Protein AF-A0A6N8EEF4-F1 (afdb_monomer)

Organism: NCBI:txid231048

Foldseek 3Di:
DPPVVVVVVVVVVVVVVVVVVVVVVVVVVVVVVVVVVVVVVVVVVVVVCVVVVPDPVNVVVVVVVVVVVVVVPPVPDPPPPQPDDADPPQKWFADPVVRDTHRSDDDDDPCLVPPPCNVVRIDGD

Secondary structure (DSSP, 8-state):
--HHHHHHHHHHHHHHHHHHHHHHHHHHHHHHHHHHHHHHHHHHHHHHHHHTT--HHHHHHHHHHHHHHHHHHTTS------SSPPPPTTEEEE-TTT--EE-SSSPPPHHHHT-SSGGGGEEE-

Solvent-accessible surface area (backbone atoms only — not comparable to full-atom values): 7535 Å² total; per-residue (Å²): 146,57,72,70,62,50,54,55,52,55,51,52,49,52,53,53,52,52,52,51,51,52,50,52,52,52,53,50,51,50,53,52,52,50,51,52,53,50,50,53,52,50,50,55,49,51,53,51,26,62,75,68,71,52,50,79,67,54,54,60,51,50,56,58,53,52,57,62,50,54,72,67,60,75,80,76,77,76,86,67,71,68,96,55,87,61,49,58,90,69,34,22,37,45,35,84,89,79,72,44,72,43,70,63,67,80,88,76,56,66,73,56,72,69,37,95,59,52,74,79,28,56,39,79,112

Sequence (125 aa):
MTDIEQKSTEDLLKEKQELEQRQKEIAEQLKKAKKNSQQEALNKILDLMNTYEIEISDIAIAEKSSKKSRIKSQSAQDTKKPKFPQPPEGKKYFNPETKKSWSGRGPIDDSIRNHPDPDSLLIDK

pLDDT: mean 81.25, std 14.85, range [43.75, 96.69]

Radius of gyration: 34.49 Å; Cα contacts (8 Å, |Δi|>4): 60; chains: 1; bounding box: 61×59×84 Å

Structure (mmCIF, N/CA/C/O backbone):
data_AF-A0A6N8EEF4-F1
#
_entry.id   AF-A0A6N8EEF4-F1
#
loop_
_atom_site.group_PDB
_atom_site.id
_atom_site.type_symbol
_atom_site.label_atom_id
_atom_site.label_alt_id
_atom_site.label_comp_id
_atom_site.label_asym_id
_atom_site.label_entity_id
_atom_site.label_seq_id
_atom_site.pdbx_PDB_ins_code
_atom_site.Cartn_x
_atom_site.Cartn_y
_atom_site.Cartn_z
_atom_site.occupancy
_atom_site.B_iso_or_equiv
_atom_site.auth_seq_id
_atom_site.auth_comp_id
_atom_site.auth_asym_id
_atom_site.auth_atom_id
_atom_site.pdbx_PDB_model_num
ATOM 1 N N . MET A 1 1 ? 44.173 -7.946 -43.972 1.00 52.47 1 MET A N 1
ATOM 2 C CA . MET A 1 1 ? 43.188 -8.863 -43.350 1.00 52.47 1 MET A CA 1
ATOM 3 C C . MET A 1 1 ? 42.556 -8.163 -42.140 1.00 52.47 1 MET A C 1
ATOM 5 O O . MET A 1 1 ? 42.494 -8.739 -41.071 1.00 52.47 1 MET A O 1
ATOM 9 N N . THR A 1 2 ? 42.157 -6.891 -42.296 1.00 57.38 2 THR A N 1
ATOM 10 C CA . THR A 1 2 ? 41.885 -5.955 -41.179 1.00 57.38 2 THR A CA 1
ATOM 11 C C . THR A 1 2 ? 40.670 -5.051 -41.428 1.00 57.38 2 THR A C 1
ATOM 13 O O . THR A 1 2 ? 39.995 -4.667 -40.482 1.00 57.38 2 THR A O 1
ATOM 16 N N . ASP A 1 3 ? 40.320 -4.767 -42.687 1.00 58.06 3 ASP A N 1
ATOM 17 C CA . ASP A 1 3 ? 39.270 -3.781 -43.005 1.00 58.06 3 ASP A CA 1
ATOM 18 C C . ASP A 1 3 ? 37.832 -4.310 -42.835 1.00 58.06 3 ASP A C 1
ATOM 20 O O . ASP A 1 3 ? 36.894 -3.537 -42.644 1.00 58.06 3 ASP A O 1
ATOM 24 N N . ILE A 1 4 ? 37.643 -5.634 -42.888 1.00 57.62 4 ILE A N 1
ATOM 25 C CA . ILE A 1 4 ? 36.328 -6.276 -42.707 1.00 57.62 4 ILE A CA 1
ATOM 26 C C . ILE A 1 4 ? 35.957 -6.344 -41.218 1.00 57.62 4 ILE A C 1
ATOM 28 O O . ILE A 1 4 ? 34.806 -6.105 -40.857 1.00 57.62 4 ILE A O 1
ATOM 32 N N . GLU A 1 5 ? 36.932 -6.601 -40.343 1.00 60.56 5 GLU A N 1
ATOM 33 C CA . GLU A 1 5 ? 36.713 -6.642 -38.892 1.00 60.56 5 GLU A CA 1
ATOM 34 C C . GLU A 1 5 ? 36.449 -5.241 -38.323 1.00 60.56 5 GLU A C 1
ATOM 36 O O . GLU A 1 5 ? 35.562 -5.075 -37.488 1.00 60.56 5 GLU A O 1
ATOM 41 N N . GLN A 1 6 ? 37.131 -4.206 -38.832 1.00 60.62 6 GLN A N 1
ATOM 42 C CA . GLN A 1 6 ? 36.925 -2.827 -38.374 1.00 60.62 6 GLN A CA 1
ATOM 43 C C . GLN A 1 6 ? 35.530 -2.280 -38.710 1.00 60.62 6 GLN A C 1
ATOM 45 O O . GLN A 1 6 ? 34.878 -1.719 -37.826 1.00 60.62 6 GLN A O 1
ATOM 50 N N . LYS A 1 7 ? 35.009 -2.530 -39.923 1.00 60.66 7 LYS A N 1
ATOM 51 C CA . LYS A 1 7 ? 33.625 -2.159 -40.286 1.00 60.66 7 LYS A CA 1
ATOM 52 C C . LYS A 1 7 ? 32.588 -2.785 -39.353 1.00 60.66 7 LYS A C 1
ATOM 54 O O . LYS A 1 7 ? 31.683 -2.094 -38.899 1.00 60.66 7 LYS A O 1
ATOM 59 N N . SER A 1 8 ? 32.775 -4.053 -38.979 1.00 75.62 8 SER A N 1
ATOM 60 C CA . SER A 1 8 ? 31.881 -4.726 -38.031 1.00 75.62 8 SER A CA 1
ATOM 61 C C . SER A 1 8 ? 31.896 -4.074 -36.64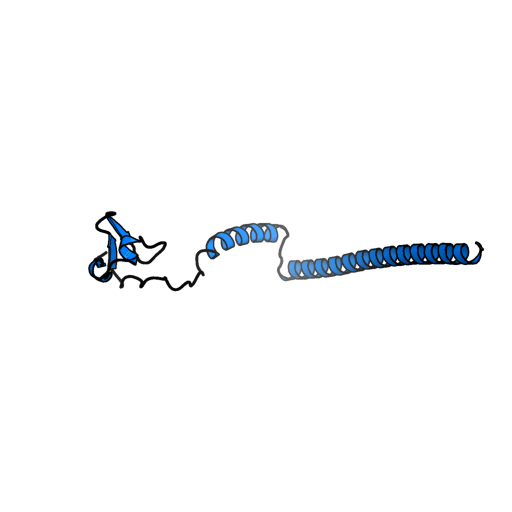6 1.00 75.62 8 SER A C 1
ATOM 63 O O . SER A 1 8 ? 30.857 -4.014 -35.993 1.00 75.62 8 SER A O 1
ATOM 65 N N . THR A 1 9 ? 33.047 -3.582 -36.179 1.00 77.31 9 THR A N 1
ATOM 66 C CA . THR A 1 9 ? 33.141 -2.926 -34.863 1.00 77.31 9 THR A CA 1
ATOM 67 C C . THR A 1 9 ? 32.538 -1.522 -34.840 1.00 77.31 9 THR A C 1
ATOM 69 O O . THR A 1 9 ? 31.921 -1.141 -33.845 1.00 77.31 9 THR A O 1
ATOM 72 N N . GLU A 1 10 ? 32.670 -0.762 -35.928 1.00 84.56 10 GLU A N 1
ATOM 73 C CA . GLU A 1 10 ? 32.067 0.569 -36.049 1.00 84.56 10 GLU A CA 1
ATOM 74 C C . GLU A 1 10 ? 30.541 0.496 -36.139 1.00 84.56 10 GLU A C 1
ATOM 76 O O . GLU A 1 10 ? 29.846 1.316 -35.536 1.00 84.56 10 GLU A O 1
ATOM 81 N N . ASP A 1 11 ? 30.015 -0.504 -36.845 1.00 84.88 11 ASP A N 1
ATOM 82 C CA . ASP A 1 11 ? 28.575 -0.724 -36.957 1.00 84.88 11 ASP A CA 1
ATOM 83 C C . ASP A 1 11 ? 27.968 -1.154 -35.611 1.00 84.88 11 ASP A C 1
ATOM 85 O O . ASP A 1 11 ? 26.948 -0.601 -35.196 1.00 84.88 11 ASP A O 1
ATOM 89 N N . LEU A 1 12 ? 28.656 -2.016 -34.850 1.00 83.88 12 LEU A N 1
ATOM 90 C CA . LEU A 1 12 ? 28.266 -2.366 -33.476 1.00 83.88 12 LEU A CA 1
ATOM 91 C C . LEU A 1 12 ? 28.305 -1.160 -32.522 1.00 83.88 12 LEU A C 1
ATOM 93 O O . LEU A 1 12 ? 27.473 -1.046 -31.618 1.00 83.88 12 LEU A O 1
ATOM 97 N N . LEU A 1 13 ? 29.263 -0.243 -32.700 1.00 88.69 13 LEU A N 1
ATOM 98 C CA . LEU A 1 13 ? 29.347 0.978 -31.897 1.00 88.69 13 LEU A CA 1
ATOM 99 C C . LEU A 1 13 ? 28.164 1.913 -32.179 1.00 88.69 13 LEU A C 1
ATOM 101 O O . LEU A 1 13 ? 27.578 2.454 -31.238 1.00 88.69 13 LEU A O 1
ATOM 105 N N . LYS A 1 14 ? 27.795 2.075 -33.455 1.00 90.00 14 LYS A N 1
ATOM 106 C CA . LYS A 1 14 ? 26.624 2.863 -33.867 1.00 90.00 14 LYS A CA 1
ATOM 107 C C . LYS A 1 14 ? 25.332 2.252 -33.336 1.00 90.00 14 LYS A C 1
ATOM 109 O O . LYS A 1 14 ? 24.526 2.972 -32.753 1.00 90.00 14 LYS A O 1
ATOM 114 N N . GLU A 1 15 ? 25.173 0.934 -33.446 1.00 89.44 15 GLU A N 1
ATOM 115 C CA . GLU A 1 15 ? 24.010 0.219 -32.911 1.00 89.44 15 GLU A CA 1
ATOM 116 C C . GLU A 1 15 ? 23.892 0.402 -31.391 1.00 89.44 15 GLU A C 1
ATOM 118 O O . GLU A 1 15 ? 22.823 0.725 -30.872 1.00 89.44 15 GLU A O 1
ATOM 123 N N . LYS A 1 16 ? 25.007 0.296 -30.657 1.00 91.44 16 LYS A N 1
ATOM 124 C CA . LYS A 1 16 ? 25.029 0.539 -29.209 1.00 91.44 16 LYS A CA 1
ATOM 125 C C . LYS A 1 16 ? 24.616 1.972 -28.852 1.00 91.44 16 LYS A C 1
ATOM 127 O O . LYS A 1 16 ? 23.871 2.164 -27.890 1.00 91.44 16 LYS A O 1
ATOM 132 N N . GLN A 1 17 ? 25.090 2.968 -29.599 1.00 91.62 17 GLN A N 1
ATOM 133 C CA . GLN A 1 17 ? 24.720 4.371 -29.386 1.00 91.62 17 GLN A CA 1
ATOM 134 C C . GLN A 1 17 ? 23.234 4.618 -29.671 1.00 91.62 17 GLN A C 1
ATOM 136 O O . GLN A 1 17 ? 22.571 5.312 -28.900 1.00 91.62 17 GLN A O 1
ATOM 141 N N . GLU A 1 18 ? 22.694 4.016 -30.730 1.00 94.06 18 GLU A N 1
ATOM 142 C CA . GLU A 1 18 ? 21.272 4.105 -31.059 1.00 94.06 18 GLU A CA 1
ATOM 143 C C . GLU A 1 18 ? 20.403 3.445 -29.978 1.00 94.06 18 GLU A C 1
ATOM 145 O O . GLU A 1 18 ? 19.406 4.022 -29.538 1.00 94.06 18 GLU A O 1
ATOM 150 N N . LEU A 1 19 ? 20.806 2.274 -29.475 1.00 91.81 19 LEU A N 1
ATOM 151 C CA . LEU A 1 19 ? 20.125 1.612 -28.361 1.00 91.81 19 LEU A CA 1
ATOM 152 C C . LEU A 1 19 ? 20.124 2.476 -27.095 1.00 91.81 19 LEU A C 1
ATOM 154 O O . LEU A 1 19 ? 19.099 2.564 -26.418 1.00 91.81 19 LEU A O 1
ATOM 158 N N . GLU A 1 20 ? 21.229 3.154 -26.784 1.00 93.25 20 GLU A N 1
ATOM 159 C CA . GLU A 1 20 ? 21.297 4.061 -25.636 1.00 93.25 20 GLU A CA 1
ATOM 160 C C . GLU A 1 20 ? 20.375 5.281 -25.813 1.00 93.25 20 GLU A C 1
ATOM 162 O O . GLU A 1 20 ? 19.695 5.693 -24.869 1.00 93.25 20 GLU A O 1
ATOM 167 N N . GLN A 1 21 ? 20.303 5.842 -27.024 1.00 95.00 21 GLN A N 1
ATOM 168 C CA . GLN A 1 21 ? 19.380 6.935 -2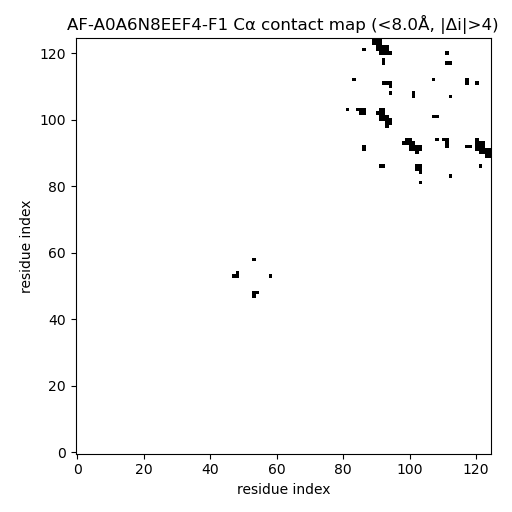7.341 1.00 95.00 21 GLN A CA 1
ATOM 169 C C . GLN A 1 21 ? 17.919 6.494 -27.195 1.00 95.00 21 GLN A C 1
ATOM 171 O O . GLN A 1 21 ? 17.150 7.166 -26.504 1.00 95.00 21 GLN A O 1
ATOM 176 N N . ARG A 1 22 ? 17.559 5.322 -27.735 1.00 93.94 22 ARG A N 1
ATOM 177 C CA . ARG A 1 22 ? 16.219 4.738 -27.575 1.00 93.94 22 ARG A CA 1
ATOM 178 C C . ARG A 1 22 ? 15.876 4.502 -26.103 1.00 93.94 22 ARG A C 1
ATOM 180 O O . ARG A 1 22 ? 14.770 4.818 -25.674 1.00 93.94 22 ARG A O 1
ATOM 187 N N . GLN A 1 23 ? 16.818 4.008 -25.296 1.00 94.62 23 GLN A N 1
ATOM 188 C CA . GLN A 1 23 ? 16.606 3.840 -23.853 1.00 94.62 23 GLN A CA 1
ATOM 189 C C . GLN A 1 23 ? 16.342 5.172 -23.138 1.00 94.62 23 GLN A C 1
ATOM 191 O O . GLN A 1 23 ? 15.450 5.243 -22.288 1.00 94.62 23 GLN A O 1
ATOM 196 N N . LYS A 1 24 ? 17.085 6.234 -23.480 1.00 96.25 24 LYS A N 1
ATOM 197 C CA . LYS A 1 24 ? 16.872 7.578 -22.915 1.00 96.25 24 LYS A CA 1
ATOM 198 C C . LYS A 1 24 ? 15.497 8.126 -23.278 1.00 96.25 24 LYS A C 1
ATOM 200 O O . LYS A 1 24 ? 14.800 8.626 -22.395 1.00 96.25 24 LYS A O 1
ATOM 205 N N . GLU A 1 25 ? 15.090 7.977 -24.534 1.00 95.62 25 GLU A N 1
ATOM 206 C CA . GLU A 1 25 ? 13.780 8.419 -25.005 1.00 95.62 25 GLU A CA 1
ATOM 207 C C . GLU A 1 25 ? 12.642 7.674 -24.290 1.00 95.62 25 GLU A C 1
ATOM 209 O O . GLU A 1 25 ? 11.741 8.307 -23.737 1.00 95.62 25 GLU A O 1
ATOM 214 N N . ILE A 1 26 ? 12.729 6.342 -24.188 1.00 95.06 26 ILE A N 1
ATOM 215 C CA . ILE A 1 26 ? 11.763 5.520 -23.442 1.00 95.06 26 ILE A CA 1
ATOM 216 C C . ILE A 1 26 ? 11.689 5.971 -21.978 1.00 95.06 26 ILE A C 1
ATOM 218 O O . ILE A 1 26 ? 10.600 6.135 -21.424 1.00 95.06 26 ILE A O 1
ATOM 222 N N . ALA A 1 27 ? 12.833 6.207 -21.332 1.00 93.88 27 ALA A N 1
ATOM 223 C CA . ALA A 1 27 ? 12.866 6.660 -19.946 1.00 93.88 27 ALA A CA 1
ATOM 224 C C . ALA A 1 27 ? 12.205 8.038 -19.770 1.00 93.88 27 ALA A C 1
ATOM 226 O O . ALA A 1 27 ? 11.513 8.274 -18.775 1.00 93.88 27 ALA A O 1
ATOM 227 N N . GLU A 1 28 ? 12.392 8.951 -20.722 1.00 95.00 28 GLU A N 1
ATOM 228 C CA . GLU A 1 28 ? 11.750 10.262 -20.704 1.00 95.00 28 GLU A CA 1
ATOM 229 C C . GLU A 1 28 ? 10.234 10.157 -20.916 1.00 95.00 28 GLU A C 1
ATOM 231 O O . GLU A 1 28 ? 9.465 10.770 -20.170 1.00 95.00 28 GLU A O 1
ATOM 236 N N . GLN A 1 29 ? 9.795 9.326 -21.863 1.00 91.56 29 GLN A N 1
ATOM 237 C CA . GLN A 1 29 ? 8.379 9.043 -22.094 1.00 91.56 29 GLN A CA 1
ATOM 238 C C . GLN A 1 29 ? 7.723 8.423 -20.851 1.00 91.56 29 GLN A C 1
ATOM 240 O O . GLN A 1 29 ? 6.660 8.878 -20.432 1.00 91.56 29 GLN A O 1
ATOM 245 N N . LEU A 1 30 ? 8.385 7.475 -20.178 1.00 92.62 30 LEU A N 1
ATOM 246 C CA . LEU A 1 30 ? 7.905 6.905 -18.914 1.00 92.62 30 LEU A CA 1
ATOM 247 C C . LEU A 1 30 ? 7.807 7.955 -17.804 1.00 92.62 30 LEU A C 1
ATOM 249 O O . LEU A 1 30 ? 6.843 7.949 -17.039 1.00 92.62 30 LEU A O 1
ATOM 253 N N . LYS A 1 31 ? 8.774 8.876 -17.701 1.00 91.50 31 LYS A N 1
ATOM 254 C CA . LYS A 1 31 ? 8.701 9.987 -16.738 1.00 91.50 31 LYS A CA 1
ATOM 255 C C . LYS A 1 31 ? 7.507 10.897 -17.030 1.00 91.50 31 LYS A C 1
ATOM 257 O O . LYS A 1 31 ? 6.812 11.278 -16.092 1.00 91.50 31 LYS A O 1
ATOM 262 N N . LYS A 1 32 ? 7.250 11.226 -18.301 1.00 90.75 32 LYS A N 1
ATOM 263 C CA . LYS A 1 32 ? 6.089 12.031 -18.721 1.00 90.75 32 LYS A CA 1
ATOM 264 C C . LYS A 1 32 ? 4.774 11.306 -18.420 1.00 90.75 32 LYS A C 1
ATOM 266 O O . LYS A 1 32 ? 3.911 11.878 -17.765 1.00 90.75 32 LYS A O 1
ATOM 271 N N . ALA A 1 33 ? 4.662 10.030 -18.783 1.00 88.56 33 ALA A N 1
ATOM 272 C CA . ALA A 1 33 ? 3.483 9.212 -18.502 1.00 88.56 33 ALA A CA 1
ATOM 273 C C . ALA A 1 33 ? 3.202 9.094 -16.995 1.00 88.56 33 ALA A C 1
ATOM 275 O O . ALA A 1 33 ? 2.064 9.266 -16.565 1.00 88.56 33 ALA A O 1
ATOM 276 N N . LYS A 1 34 ? 4.241 8.884 -16.173 1.00 90.88 34 LYS A N 1
ATOM 277 C CA . LYS A 1 34 ? 4.113 8.866 -14.707 1.00 90.88 34 LYS A CA 1
ATOM 278 C C . LYS A 1 34 ? 3.627 10.201 -14.153 1.00 90.88 34 LYS A C 1
ATOM 280 O O . LYS A 1 34 ? 2.753 10.195 -13.297 1.00 90.88 34 LYS A O 1
ATOM 285 N N . LYS A 1 35 ? 4.154 11.331 -14.641 1.00 88.75 35 LYS A N 1
ATOM 286 C CA . LYS A 1 35 ? 3.689 12.666 -14.228 1.00 88.75 35 LYS A CA 1
ATOM 287 C C . LYS A 1 35 ? 2.222 12.885 -14.588 1.00 88.75 35 LYS A C 1
ATOM 289 O O . LYS A 1 35 ? 1.469 13.333 -13.735 1.00 88.75 35 LYS A O 1
ATOM 294 N N . ASN A 1 36 ? 1.812 12.513 -15.799 1.00 90.06 36 ASN A N 1
ATOM 295 C CA . ASN A 1 36 ? 0.425 12.657 -16.241 1.00 90.06 36 ASN A CA 1
ATOM 296 C C . ASN A 1 36 ? -0.520 11.773 -15.412 1.00 90.06 36 ASN A C 1
ATOM 298 O O . ASN A 1 36 ? -1.533 12.253 -14.919 1.00 90.06 36 ASN A O 1
ATOM 302 N N . SER A 1 37 ? -0.155 10.506 -15.183 1.00 88.19 37 SER A N 1
ATOM 303 C CA . SER A 1 37 ? -0.927 9.594 -14.328 1.00 88.19 37 SER A CA 1
ATOM 304 C C . SER A 1 37 ? -0.996 10.082 -12.877 1.00 88.19 37 SER A C 1
ATOM 306 O O . SER A 1 37 ? -2.051 10.019 -12.249 1.00 88.19 37 SER A O 1
ATOM 308 N N . GLN A 1 38 ? 0.105 10.622 -12.349 1.00 92.25 38 GLN A N 1
ATOM 309 C CA . GLN A 1 38 ? 0.137 11.227 -11.020 1.00 92.25 38 GLN A CA 1
ATOM 310 C C . GLN A 1 38 ? -0.777 12.456 -10.942 1.00 92.25 38 GLN A C 1
ATOM 312 O O . GLN A 1 38 ? -1.502 12.601 -9.965 1.00 92.25 38 GLN A O 1
ATOM 317 N N . GLN A 1 39 ? -0.771 13.322 -11.957 1.00 90.88 39 GLN A N 1
ATOM 318 C CA . GLN A 1 39 ? -1.670 14.477 -12.031 1.00 90.88 39 GLN A CA 1
ATOM 319 C C . GLN A 1 39 ? -3.138 14.046 -12.109 1.00 90.88 39 GLN A C 1
ATOM 321 O O . GLN A 1 39 ? -3.968 14.599 -11.397 1.00 90.88 39 GLN A O 1
ATOM 326 N N . GLU A 1 40 ? -3.457 13.019 -12.897 1.00 94.94 40 GLU A N 1
ATOM 327 C CA . GLU A 1 40 ? -4.809 12.461 -12.968 1.00 94.94 40 GLU A CA 1
ATOM 328 C C . GLU A 1 40 ? -5.267 11.909 -11.609 1.00 94.94 40 GLU A C 1
ATOM 330 O O . GLU A 1 40 ? -6.394 12.155 -11.180 1.00 94.94 40 GLU A O 1
ATOM 335 N N . ALA A 1 41 ? -4.384 11.203 -10.897 1.00 93.88 41 ALA A N 1
ATOM 336 C CA . ALA A 1 41 ? -4.662 10.728 -9.547 1.00 93.88 41 ALA A CA 1
ATOM 337 C C . ALA A 1 41 ? -4.879 11.888 -8.561 1.00 93.88 41 ALA A C 1
ATOM 339 O O . ALA A 1 41 ? -5.808 11.830 -7.759 1.00 93.88 41 ALA A O 1
ATOM 340 N N . LEU A 1 42 ? -4.070 12.951 -8.637 1.00 93.62 42 LEU A N 1
ATOM 341 C CA . LEU A 1 42 ? -4.234 14.142 -7.798 1.00 93.62 42 LEU A CA 1
ATOM 342 C C . LEU A 1 42 ? -5.559 14.859 -8.071 1.00 93.62 42 LEU A C 1
ATOM 344 O O . LEU A 1 42 ? -6.233 15.240 -7.121 1.00 93.62 42 LEU A O 1
ATOM 348 N N . ASN A 1 43 ? -5.969 14.980 -9.334 1.00 96.00 43 ASN A N 1
ATOM 349 C CA . ASN A 1 43 ? -7.256 15.578 -9.688 1.00 96.00 43 ASN A CA 1
ATOM 350 C C . ASN A 1 43 ? -8.426 14.762 -9.122 1.00 96.00 43 ASN A C 1
ATOM 352 O O . ASN A 1 43 ? -9.311 15.330 -8.495 1.00 96.00 43 ASN A O 1
ATOM 356 N N . LYS A 1 44 ? -8.380 13.426 -9.229 1.00 96.69 44 LYS A N 1
ATOM 357 C CA . LYS A 1 44 ? -9.391 12.548 -8.611 1.00 96.69 44 LYS A CA 1
ATOM 358 C C . LYS A 1 44 ? -9.454 12.717 -7.094 1.00 96.69 44 LYS A C 1
ATOM 360 O O . LYS A 1 44 ? -10.537 12.698 -6.520 1.00 96.69 44 LYS A O 1
ATOM 365 N N . ILE A 1 45 ? -8.301 12.867 -6.439 1.00 94.50 45 ILE A N 1
ATOM 366 C CA . ILE A 1 45 ? -8.247 13.130 -4.996 1.00 94.50 45 ILE A CA 1
ATOM 367 C C . ILE A 1 45 ? -8.890 14.483 -4.681 1.00 94.50 45 ILE A C 1
ATOM 369 O O . ILE A 1 45 ? -9.702 14.543 -3.765 1.00 94.50 45 ILE A O 1
ATOM 373 N N . LEU A 1 46 ? -8.581 15.537 -5.442 1.00 94.94 46 LEU A N 1
ATOM 374 C CA . LEU A 1 46 ? -9.187 16.859 -5.259 1.00 94.94 46 LEU A CA 1
ATOM 375 C C . LEU A 1 46 ? -10.708 16.827 -5.451 1.00 94.94 46 LEU A C 1
ATOM 377 O O . LEU A 1 46 ? -11.428 17.385 -4.629 1.00 94.94 46 LEU A O 1
ATOM 381 N N . ASP A 1 47 ? -11.204 16.126 -6.471 1.00 96.69 47 ASP A N 1
ATOM 382 C CA . ASP A 1 47 ? -12.644 15.967 -6.704 1.00 96.69 47 ASP A CA 1
ATOM 383 C C . ASP A 1 47 ? -13.330 15.272 -5.522 1.00 96.69 47 ASP A C 1
ATOM 385 O O . ASP A 1 47 ? -14.383 15.714 -5.058 1.00 96.69 47 ASP A O 1
ATOM 389 N N . LEU A 1 48 ? -12.718 14.210 -4.987 1.00 94.88 48 LEU A N 1
ATOM 390 C CA . LEU A 1 48 ? -13.223 13.512 -3.803 1.00 94.88 48 LEU A CA 1
ATOM 391 C C . LEU A 1 48 ? -13.177 14.401 -2.559 1.00 94.88 48 LEU A C 1
ATOM 393 O O . LEU A 1 48 ? -14.142 14.425 -1.800 1.00 94.88 48 LEU A O 1
ATOM 397 N N . MET A 1 49 ? -12.088 15.145 -2.358 1.00 93.31 49 MET A N 1
ATOM 398 C CA . MET A 1 49 ? -11.965 16.071 -1.233 1.00 93.31 49 MET A CA 1
ATOM 399 C C . MET A 1 49 ? -13.053 17.141 -1.281 1.00 93.31 49 MET A C 1
ATOM 401 O O . MET A 1 49 ? -13.700 17.378 -0.270 1.00 93.31 49 MET A O 1
ATOM 405 N N . ASN A 1 50 ? -13.323 17.713 -2.455 1.00 94.50 50 ASN A N 1
ATOM 406 C CA . ASN A 1 50 ? -14.383 18.705 -2.625 1.00 94.50 50 ASN A CA 1
ATOM 407 C C . ASN A 1 50 ? -15.781 18.097 -2.435 1.00 94.50 50 ASN A C 1
ATOM 409 O O . ASN A 1 50 ? -16.629 18.706 -1.795 1.00 94.50 50 ASN A O 1
ATOM 413 N N . THR A 1 51 ? -16.024 16.891 -2.962 1.00 96.06 51 THR A N 1
ATOM 414 C CA . THR A 1 51 ? -17.331 16.207 -2.866 1.00 96.06 51 THR A CA 1
ATOM 415 C C . THR A 1 51 ? -17.720 15.904 -1.421 1.00 96.06 51 THR A C 1
ATOM 417 O O . THR A 1 51 ? -18.892 15.982 -1.065 1.00 96.06 51 THR A O 1
ATOM 420 N N . TYR A 1 52 ? -16.741 15.525 -0.602 1.00 95.19 52 TYR A N 1
ATOM 421 C CA . TYR A 1 52 ? -16.952 15.150 0.794 1.00 95.19 52 TYR A CA 1
ATOM 422 C C . TYR A 1 52 ? -16.533 16.243 1.783 1.00 95.19 52 TYR A C 1
ATOM 424 O O . TYR A 1 52 ? -16.485 15.964 2.978 1.00 95.19 52 TYR A O 1
ATOM 432 N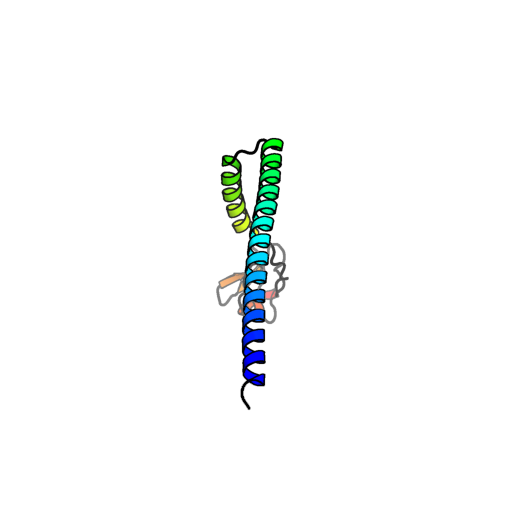 N . GLU A 1 53 ? -16.212 17.446 1.294 1.00 93.38 53 GLU A N 1
ATOM 433 C CA . GLU A 1 53 ? -15.752 18.584 2.104 1.00 93.38 53 GLU A CA 1
ATOM 434 C C . GLU A 1 53 ? -14.593 18.210 3.052 1.00 93.38 53 GLU A C 1
ATOM 436 O O . GLU A 1 53 ? -14.516 18.655 4.192 1.00 93.38 53 GLU A O 1
ATOM 441 N N . ILE A 1 54 ? -13.692 17.343 2.581 1.00 91.69 54 ILE A N 1
ATOM 442 C CA . ILE A 1 54 ? -12.560 16.835 3.358 1.00 91.69 54 ILE A CA 1
ATOM 443 C C . ILE A 1 54 ? -11.417 17.836 3.263 1.00 91.69 54 ILE A C 1
ATOM 445 O O . ILE A 1 54 ? -10.891 18.095 2.175 1.00 91.69 54 ILE A O 1
ATOM 449 N N . GLU A 1 55 ? -10.949 18.317 4.409 1.00 91.75 55 GLU A N 1
ATOM 450 C CA . GLU A 1 55 ? -9.751 19.138 4.474 1.00 91.75 55 GLU A CA 1
ATOM 451 C C . GLU A 1 55 ? -8.484 18.288 4.640 1.00 91.75 55 GLU A C 1
ATOM 453 O O . GLU A 1 55 ? -8.491 17.142 5.097 1.00 91.75 55 GLU A O 1
ATOM 458 N N . ILE A 1 56 ? -7.331 18.883 4.323 1.00 87.94 56 ILE A N 1
ATOM 459 C CA . ILE A 1 56 ? -6.017 18.246 4.519 1.00 87.94 56 ILE A CA 1
ATOM 460 C C . ILE A 1 56 ? -5.825 17.830 5.993 1.00 87.94 56 ILE A C 1
ATOM 462 O O . ILE A 1 56 ? -5.205 16.804 6.288 1.00 87.94 56 ILE A O 1
ATOM 466 N N . SER A 1 57 ? -6.402 18.601 6.920 1.00 87.88 57 SER A N 1
ATOM 467 C CA . SER A 1 57 ? -6.409 18.327 8.359 1.00 87.88 57 SER A CA 1
ATOM 468 C C . SER A 1 57 ? -7.094 16.999 8.707 1.00 87.88 57 SER A C 1
ATOM 470 O O . SER A 1 57 ? -6.570 16.234 9.522 1.00 87.88 57 SER A O 1
ATOM 472 N N . ASP A 1 58 ? -8.214 16.680 8.056 1.00 85.69 58 ASP A N 1
ATOM 473 C CA . ASP A 1 58 ? -9.003 15.473 8.328 1.00 85.69 58 ASP A CA 1
ATOM 474 C C . ASP A 1 58 ? -8.265 14.202 7.906 1.00 85.69 58 ASP A C 1
ATOM 476 O O . ASP A 1 58 ? -8.293 13.185 8.606 1.00 85.69 58 ASP A O 1
ATOM 480 N N . ILE A 1 59 ? -7.508 14.276 6.808 1.00 84.12 59 ILE A N 1
ATOM 481 C CA . ILE A 1 59 ? -6.667 13.176 6.319 1.00 84.12 59 ILE A CA 1
ATOM 482 C C . ILE A 1 59 ? -5.585 12.829 7.355 1.00 84.12 59 ILE A C 1
ATOM 484 O O . ILE A 1 59 ? -5.360 11.653 7.662 1.00 84.12 59 ILE A O 1
ATOM 488 N N . ALA A 1 60 ? -4.954 13.842 7.957 1.00 83.88 60 ALA A N 1
ATOM 489 C CA . ALA A 1 60 ? -3.944 13.644 8.998 1.00 83.88 60 ALA A CA 1
ATOM 490 C C . ALA A 1 60 ? -4.534 13.023 10.280 1.00 83.88 60 ALA A C 1
ATOM 492 O O . ALA A 1 60 ? -3.859 12.259 10.982 1.00 83.88 60 ALA A O 1
ATOM 493 N N . ILE A 1 61 ? -5.796 13.326 10.594 1.00 80.56 61 ILE A N 1
ATOM 494 C CA . ILE A 1 61 ? -6.525 12.729 11.720 1.00 80.56 61 ILE A CA 1
ATOM 495 C C . ILE A 1 61 ? -6.876 11.262 11.414 1.00 80.56 61 ILE A C 1
ATOM 497 O O . ILE A 1 61 ? -6.636 10.384 12.253 1.00 80.56 61 ILE A O 1
ATOM 501 N N . ALA A 1 62 ? -7.363 10.970 10.205 1.00 76.75 62 ALA A N 1
ATOM 502 C CA . ALA A 1 62 ? -7.699 9.621 9.747 1.00 76.75 62 ALA A CA 1
ATOM 503 C C . ALA A 1 62 ? -6.481 8.672 9.708 1.00 76.75 62 ALA A C 1
ATOM 505 O O . ALA A 1 62 ? -6.572 7.487 10.051 1.00 76.75 62 ALA A O 1
ATOM 506 N N . GLU A 1 63 ? -5.297 9.176 9.353 1.00 76.75 63 GLU A N 1
ATOM 507 C CA . GLU A 1 63 ? -4.069 8.374 9.369 1.00 76.75 63 GLU A CA 1
ATOM 508 C C . GLU A 1 63 ? -3.678 7.948 10.800 1.00 76.75 63 GLU A C 1
ATOM 510 O O . GLU A 1 63 ? -3.252 6.813 11.044 1.00 76.75 63 GLU A O 1
ATOM 515 N N . LYS A 1 64 ? -3.871 8.835 11.783 1.00 71.38 64 LYS A N 1
ATOM 516 C CA . LYS A 1 64 ? -3.595 8.543 13.198 1.00 71.38 64 LYS A CA 1
ATOM 517 C C . LYS A 1 64 ? -4.606 7.553 13.785 1.00 71.38 64 LYS A C 1
ATOM 519 O O . LYS A 1 64 ? -4.216 6.666 14.551 1.00 71.38 64 LYS A O 1
ATOM 524 N N . SER A 1 65 ? -5.885 7.667 13.426 1.00 60.91 65 SER A N 1
ATOM 525 C CA . SER A 1 65 ? -6.941 6.774 13.924 1.00 60.91 65 SER A CA 1
ATOM 526 C C . SER A 1 65 ? -6.840 5.359 13.333 1.00 60.91 65 SER A C 1
ATOM 528 O O . SER A 1 65 ? -6.941 4.370 14.068 1.00 60.91 65 SER A O 1
ATOM 530 N N . SER A 1 66 ? -6.527 5.233 12.040 1.00 59.91 66 SER A N 1
ATOM 531 C CA . SER A 1 66 ? -6.369 3.939 11.362 1.00 59.91 66 SER A CA 1
ATOM 532 C C . SER A 1 66 ? -5.177 3.124 11.890 1.00 59.91 66 SER A C 1
ATOM 534 O O . SER A 1 66 ? -5.321 1.919 12.122 1.00 59.91 66 SER A O 1
ATOM 536 N N . LYS A 1 67 ? -4.038 3.761 12.207 1.00 58.28 67 LYS A N 1
ATOM 537 C CA . LYS A 1 67 ? -2.882 3.096 12.850 1.00 58.28 67 LYS A CA 1
ATOM 538 C C . LYS A 1 67 ? -3.217 2.539 14.238 1.00 58.28 67 LYS A C 1
ATOM 540 O O . LYS A 1 67 ? -2.785 1.439 14.576 1.00 58.28 67 LYS A O 1
ATOM 545 N N . LYS A 1 68 ? -4.040 3.245 15.020 1.00 53.09 68 LY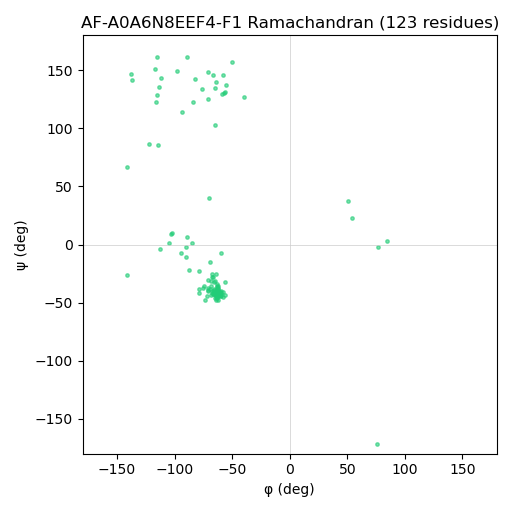S A N 1
ATOM 546 C CA . LYS A 1 68 ? -4.472 2.791 16.355 1.00 53.09 68 LYS A CA 1
ATOM 547 C C . LYS A 1 68 ? -5.447 1.608 16.290 1.00 53.09 68 LYS A C 1
ATOM 549 O O . LYS A 1 68 ? -5.433 0.760 17.179 1.00 53.09 68 LYS A O 1
ATOM 554 N N . SER A 1 69 ? -6.253 1.522 15.229 1.00 51.84 69 SER A N 1
ATOM 555 C CA . SER A 1 69 ? -7.188 0.408 15.008 1.00 51.84 69 SER A CA 1
ATOM 556 C C . SER A 1 69 ? -6.505 -0.883 14.531 1.00 51.84 69 SER A C 1
ATOM 558 O O . SER A 1 69 ? -6.847 -1.956 15.025 1.00 51.84 69 SER A O 1
ATOM 560 N N . ARG A 1 70 ? -5.472 -0.796 13.672 1.00 50.97 70 ARG A N 1
ATOM 561 C CA . ARG A 1 70 ? -4.733 -1.978 13.177 1.00 50.97 70 ARG A CA 1
ATOM 562 C C . ARG A 1 70 ? -4.002 -2.742 14.281 1.00 50.97 70 ARG A C 1
ATOM 564 O O . ARG A 1 70 ? -3.958 -3.966 14.247 1.00 50.97 70 ARG A O 1
ATOM 571 N N . ILE A 1 71 ? -3.502 -2.043 15.302 1.00 52.59 71 ILE A N 1
ATOM 572 C CA . ILE A 1 71 ? -2.846 -2.676 16.461 1.00 52.59 71 ILE A CA 1
ATOM 573 C C . ILE A 1 71 ? -3.848 -3.505 17.289 1.00 52.59 71 ILE A C 1
ATOM 575 O O . ILE A 1 71 ? -3.472 -4.501 17.901 1.00 52.59 71 ILE A O 1
ATOM 579 N N . LYS A 1 72 ? -5.136 -3.140 17.287 1.00 49.53 72 LYS A N 1
ATOM 580 C CA . LYS A 1 72 ? -6.183 -3.843 18.045 1.00 49.53 72 LYS A CA 1
ATOM 581 C C . LYS A 1 72 ? -6.823 -5.008 17.285 1.00 49.53 72 LYS A C 1
ATOM 583 O O . LYS A 1 72 ? -7.383 -5.890 17.925 1.00 49.53 72 LYS A O 1
ATOM 588 N N . SER A 1 73 ? -6.749 -5.028 15.955 1.00 47.44 73 SER A N 1
ATOM 589 C CA . SER A 1 73 ? -7.381 -6.066 15.127 1.00 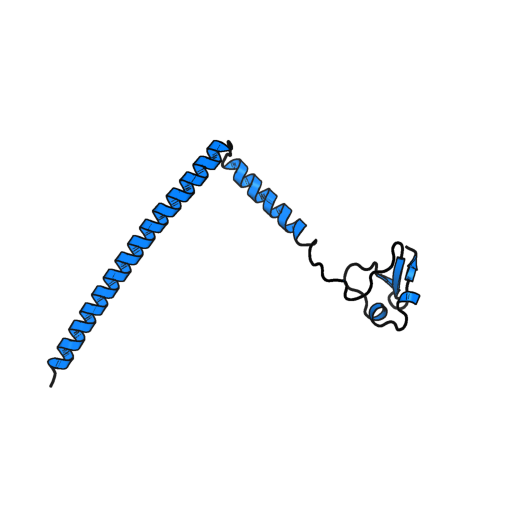47.44 73 SER A CA 1
ATOM 590 C C . SER A 1 73 ? -6.484 -7.273 14.839 1.00 47.44 73 SER A C 1
ATOM 592 O O . SER A 1 73 ? -6.974 -8.290 14.360 1.00 47.44 73 SER A O 1
ATOM 594 N N . GLN A 1 74 ? -5.185 -7.205 15.143 1.00 48.41 74 GLN A N 1
ATOM 595 C CA . GLN A 1 74 ? -4.240 -8.283 14.820 1.00 48.41 74 GLN A CA 1
ATOM 596 C C . GLN A 1 74 ? -4.186 -9.416 15.864 1.00 48.41 74 GLN A C 1
ATOM 598 O O . GLN A 1 74 ? -3.438 -10.372 15.691 1.00 48.41 74 GLN A O 1
ATOM 603 N N . SER A 1 75 ? -4.998 -9.346 16.925 1.00 47.50 75 SER A N 1
ATOM 604 C CA . SER A 1 75 ? -5.098 -10.382 17.967 1.00 47.50 75 SER A CA 1
ATOM 605 C C . SER A 1 75 ? -6.364 -11.249 17.891 1.00 47.50 75 SER A C 1
ATOM 607 O O . SER A 1 75 ? -6.543 -12.119 18.742 1.00 47.50 75 SER A O 1
ATOM 609 N N . ALA A 1 76 ? -7.245 -11.044 16.903 1.00 53.25 76 ALA A N 1
ATOM 610 C CA . ALA A 1 76 ? -8.586 -11.645 16.915 1.00 53.25 76 ALA A CA 1
ATOM 611 C C . ALA A 1 76 ? -8.863 -12.715 15.843 1.00 53.25 76 ALA A C 1
ATOM 613 O O . ALA A 1 76 ? -9.935 -13.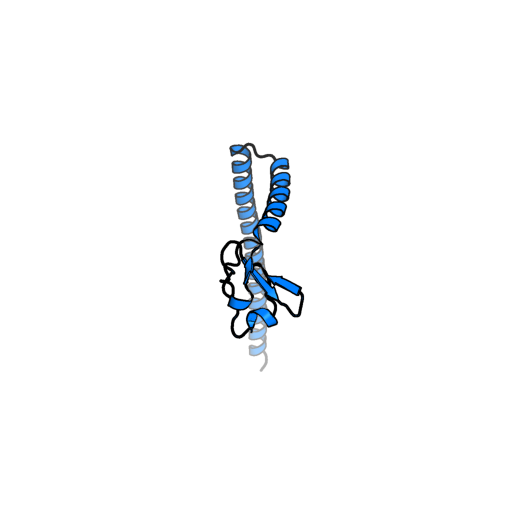314 15.871 1.00 53.25 76 ALA A O 1
ATOM 614 N N . GLN A 1 77 ? -7.945 -13.003 14.917 1.00 49.19 77 GLN A N 1
ATOM 615 C CA . GLN A 1 77 ? -8.190 -14.000 13.866 1.00 49.19 77 GLN A CA 1
ATOM 616 C C . GLN A 1 77 ? -6.951 -14.841 13.568 1.00 49.19 77 GLN A C 1
ATOM 618 O O . GLN A 1 77 ? -6.397 -14.806 12.478 1.00 49.19 77 GLN A O 1
ATOM 623 N N . ASP A 1 78 ? -6.538 -15.643 14.541 1.00 43.75 78 ASP A N 1
ATOM 624 C CA . ASP A 1 78 ? -5.881 -16.905 14.221 1.00 43.75 78 ASP A CA 1
ATOM 625 C C . ASP A 1 78 ? -6.840 -17.992 14.717 1.00 43.75 78 ASP A C 1
ATOM 627 O O . ASP A 1 78 ? -6.783 -18.440 15.861 1.00 43.75 78 ASP A O 1
ATOM 631 N N . THR A 1 79 ? -7.808 -18.363 13.872 1.00 51.44 79 THR A N 1
ATOM 632 C CA . THR A 1 79 ? -8.757 -19.474 14.077 1.00 51.44 79 THR A CA 1
ATOM 633 C C . THR A 1 79 ? -8.049 -20.828 13.978 1.00 51.44 79 THR A C 1
ATOM 635 O O . THR A 1 79 ? -8.572 -21.807 13.440 1.00 51.44 79 THR A O 1
ATOM 638 N N . LYS A 1 80 ? -6.837 -20.920 14.529 1.00 51.97 80 LYS A N 1
ATOM 639 C CA . LYS A 1 80 ? -6.198 -22.190 14.825 1.00 51.97 80 LYS A CA 1
ATOM 640 C C . LYS A 1 80 ? -7.066 -22.844 15.883 1.00 51.97 80 LYS A C 1
ATOM 642 O O . LYS A 1 80 ? -7.036 -22.448 17.048 1.00 51.97 80 LYS A O 1
ATOM 647 N N . LYS A 1 81 ? -7.869 -23.823 15.453 1.00 54.28 81 LYS A N 1
ATOM 648 C CA . LYS A 1 81 ? -8.517 -24.781 16.352 1.00 54.28 81 LYS A CA 1
ATOM 649 C C . LYS A 1 81 ? -7.492 -25.135 17.434 1.00 54.28 81 LYS A C 1
ATOM 651 O O . LYS A 1 81 ? -6.347 -25.442 17.073 1.00 54.28 81 LYS A O 1
ATOM 656 N N . PRO A 1 82 ? -7.835 -25.015 18.726 1.00 56.06 82 PRO A N 1
ATOM 657 C CA . PRO A 1 82 ? -6.871 -25.321 19.762 1.00 56.06 82 PRO A CA 1
ATOM 658 C C . PRO A 1 82 ? -6.416 -26.766 19.534 1.00 56.06 82 PRO A C 1
ATOM 660 O O . PRO A 1 82 ? -7.238 -27.654 19.322 1.00 56.06 82 PRO A O 1
ATOM 663 N N . LYS A 1 83 ? -5.097 -27.002 19.519 1.00 66.00 83 LYS A N 1
ATOM 664 C CA . LYS A 1 83 ? -4.514 -28.350 19.346 1.00 66.00 83 LYS A CA 1
ATOM 665 C C . LYS A 1 83 ? -4.963 -29.333 20.442 1.00 66.00 83 LYS A C 1
ATOM 667 O O . LYS A 1 83 ? -4.650 -30.511 20.360 1.00 66.00 83 LYS A O 1
ATOM 672 N N . PHE A 1 84 ? -5.659 -28.835 21.460 1.00 74.75 84 PHE A N 1
ATOM 673 C CA . PHE A 1 84 ? -6.152 -29.550 22.621 1.00 74.75 84 PHE A CA 1
ATOM 674 C C . PHE A 1 84 ? -7.589 -29.089 22.926 1.00 74.75 84 PHE A C 1
ATOM 676 O O . PHE A 1 84 ? -7.865 -27.893 22.769 1.00 74.75 84 PHE A O 1
ATOM 683 N N . PRO A 1 85 ? -8.507 -29.983 23.337 1.00 81.50 85 PRO A N 1
ATOM 684 C CA . PRO A 1 85 ? -9.896 -29.627 23.612 1.00 81.50 85 PRO A CA 1
ATOM 685 C C . PRO A 1 85 ? -10.001 -28.515 24.661 1.00 81.50 85 PRO A C 1
ATOM 687 O O . PRO A 1 85 ? -9.372 -28.556 25.719 1.00 81.50 85 PRO A O 1
ATOM 690 N N . GLN A 1 86 ? -10.805 -27.496 24.356 1.00 85.88 86 GLN A N 1
ATOM 691 C CA . GLN A 1 86 ? -11.097 -26.422 25.299 1.00 85.88 86 GLN A CA 1
ATOM 692 C C . GLN A 1 86 ? -11.846 -27.006 26.511 1.00 85.88 86 GLN A C 1
ATOM 694 O O . GLN A 1 86 ? -12.705 -27.866 26.307 1.00 85.88 86 GLN A O 1
ATOM 699 N N . PRO A 1 87 ? -11.557 -26.565 27.754 1.00 86.44 87 PRO A N 1
ATOM 700 C CA . PRO A 1 87 ? -12.354 -26.999 28.889 1.00 86.44 87 PRO A CA 1
ATOM 701 C C . PRO A 1 87 ? -13.832 -26.628 28.671 1.00 86.44 87 PRO A C 1
ATOM 703 O O . PRO A 1 87 ? -14.104 -25.561 28.102 1.00 86.44 87 PRO A O 1
ATOM 706 N N . PRO A 1 88 ? -14.776 -27.453 29.155 1.00 86.88 88 PRO A N 1
ATOM 707 C CA . PRO A 1 88 ? -16.190 -27.111 29.228 1.00 86.88 88 PRO A CA 1
ATOM 708 C C . PRO A 1 88 ? -16.433 -25.752 29.890 1.00 86.88 88 PRO A C 1
ATOM 710 O O . PRO A 1 88 ? -15.615 -25.251 30.672 1.00 86.88 88 PRO A O 1
ATOM 713 N N . GLU A 1 89 ? -17.583 -25.154 29.589 1.00 86.69 89 GLU A N 1
ATOM 714 C CA . GLU A 1 89 ? -17.979 -23.888 30.196 1.00 86.69 89 GLU A CA 1
ATOM 715 C C . GLU A 1 89 ? -17.965 -23.989 31.730 1.00 86.69 89 GLU A C 1
ATOM 717 O O . GLU A 1 89 ? -18.343 -25.002 32.311 1.00 86.69 89 GLU A O 1
ATOM 722 N N . GLY A 1 90 ? -17.441 -22.953 32.387 1.00 85.75 90 GLY A N 1
ATOM 723 C CA . GLY A 1 90 ? -17.284 -22.946 33.844 1.00 85.75 90 GLY A CA 1
ATOM 724 C C . GLY A 1 90 ? -16.115 -23.769 34.398 1.00 85.75 90 GLY A C 1
ATOM 725 O O . GLY A 1 90 ? -15.873 -23.681 35.595 1.00 85.75 90 GLY A O 1
ATOM 726 N N . LYS A 1 91 ? -15.333 -24.483 33.572 1.00 91.00 91 LYS A N 1
ATOM 727 C CA . LYS A 1 91 ? -14.207 -25.314 34.041 1.00 91.00 91 LYS A CA 1
ATOM 728 C C . LYS A 1 91 ? -12.838 -24.825 33.554 1.00 91.00 91 LYS A C 1
ATOM 730 O O . LYS A 1 91 ? -12.727 -24.017 32.623 1.00 91.00 91 LYS A O 1
ATOM 735 N N . LYS A 1 92 ? -11.771 -25.272 34.219 1.00 91.62 92 LYS A N 1
ATOM 736 C CA . LYS A 1 92 ? -10.360 -25.079 33.833 1.00 91.62 92 LYS A CA 1
ATOM 737 C C . LYS A 1 92 ? -9.597 -26.380 34.063 1.00 91.62 92 LYS A C 1
ATOM 739 O O . LYS A 1 92 ? -9.881 -27.072 35.030 1.00 91.62 92 LYS A O 1
ATOM 744 N N . TYR A 1 93 ? -8.598 -26.673 33.235 1.00 91.81 93 TYR A N 1
ATOM 745 C CA . TYR A 1 93 ? -7.645 -27.738 33.560 1.00 91.81 93 TYR A CA 1
ATOM 746 C C . TYR A 1 93 ? -6.669 -27.230 34.626 1.00 91.81 93 TYR A C 1
ATOM 748 O O . TYR A 1 93 ? -6.153 -26.120 34.490 1.00 91.81 93 TYR A O 1
ATOM 756 N N . PHE A 1 94 ? -6.402 -28.009 35.665 1.00 91.69 94 PHE A N 1
ATOM 757 C CA . PHE A 1 94 ? -5.481 -27.688 36.749 1.00 91.69 94 PHE A CA 1
ATOM 758 C C . PHE A 1 94 ? -4.296 -28.648 36.746 1.00 91.69 94 PHE A C 1
ATOM 760 O O . PHE A 1 94 ? -4.471 -29.860 36.738 1.00 91.69 94 PHE A O 1
ATOM 767 N N . ASN A 1 95 ? -3.083 -28.102 36.775 1.00 87.69 95 ASN A N 1
ATOM 768 C CA . ASN A 1 95 ? -1.864 -28.884 36.907 1.00 87.69 95 ASN A CA 1
ATOM 769 C C . ASN A 1 95 ? -1.468 -28.973 38.397 1.00 87.69 95 ASN A C 1
ATOM 771 O O . ASN A 1 95 ? -1.105 -27.939 38.971 1.00 87.69 95 ASN A O 1
ATOM 775 N N . PRO A 1 96 ? -1.493 -30.161 39.035 1.00 83.12 96 PRO A N 1
ATOM 776 C CA . PRO A 1 96 ? -1.099 -30.313 40.436 1.00 83.12 96 PRO A CA 1
ATOM 777 C C . PRO A 1 96 ? 0.399 -30.068 40.675 1.00 83.12 96 PRO A C 1
ATOM 779 O O . PRO A 1 96 ? 0.771 -29.616 41.757 1.00 83.12 96 PRO A O 1
ATOM 782 N N . GLU A 1 97 ? 1.252 -30.304 39.675 1.00 84.25 97 GLU A N 1
ATOM 783 C CA . GLU A 1 97 ? 2.705 -30.130 39.780 1.00 84.25 97 GLU A CA 1
ATOM 784 C C . GLU A 1 97 ? 3.084 -28.647 39.781 1.00 84.25 97 GLU A C 1
ATOM 786 O O . GLU A 1 97 ? 3.840 -28.182 40.634 1.00 84.25 97 GLU A O 1
ATOM 791 N N . THR A 1 98 ? 2.523 -27.875 38.844 1.00 83.81 98 THR A N 1
ATOM 792 C CA . THR A 1 98 ? 2.854 -26.449 38.681 1.00 83.81 98 THR A CA 1
ATOM 793 C C . THR A 1 98 ? 1.897 -25.513 39.416 1.00 83.81 98 THR A C 1
ATOM 795 O O . THR A 1 98 ? 2.147 -24.306 39.467 1.00 83.81 98 THR A O 1
ATOM 798 N N . LYS A 1 99 ? 0.806 -26.043 39.990 1.00 86.00 99 LYS A N 1
ATOM 799 C CA . LYS A 1 99 ? -0.303 -25.297 40.618 1.00 86.00 99 LYS A CA 1
ATOM 800 C C . LYS A 1 99 ? -0.931 -24.239 39.702 1.00 86.00 99 LYS A C 1
ATOM 802 O O . LYS A 1 99 ? -1.532 -23.273 40.173 1.00 86.00 99 LYS A O 1
ATOM 807 N N . LYS A 1 100 ? -0.782 -24.391 38.384 1.00 86.81 100 LYS A N 1
ATOM 808 C CA . LYS A 1 100 ? -1.346 -23.480 37.381 1.00 86.81 100 LYS A CA 1
ATOM 809 C C . LYS A 1 100 ? -2.649 -24.041 36.836 1.00 86.81 100 LYS A C 1
ATOM 811 O O . LYS A 1 100 ? -2.819 -25.250 36.720 1.00 86.81 100 LYS A O 1
ATOM 816 N N . SER A 1 101 ? -3.556 -23.143 36.456 1.00 90.56 101 SER A N 1
ATOM 817 C CA . SER A 1 101 ? -4.772 -23.504 35.728 1.00 90.56 101 SER A CA 1
ATOM 818 C C . SER A 1 101 ? -4.731 -22.973 34.297 1.00 90.56 101 SER A C 1
ATOM 820 O O . SER A 1 101 ? -4.233 -21.876 34.038 1.00 90.56 101 SER A O 1
ATOM 822 N N . TRP A 1 102 ? -5.273 -23.749 33.362 1.00 90.56 102 TRP A N 1
ATOM 823 C CA . TRP A 1 102 ? -5.398 -23.393 31.958 1.00 90.56 102 TRP A CA 1
ATOM 824 C C . TRP A 1 102 ? -6.875 -23.304 31.570 1.00 90.56 102 TRP A C 1
ATOM 826 O O . TRP A 1 102 ? -7.657 -24.240 31.723 1.00 90.56 102 TRP A O 1
ATOM 836 N N . SER A 1 103 ? -7.267 -22.135 31.065 1.00 88.50 103 SER A N 1
ATOM 837 C CA . SER A 1 103 ? -8.660 -21.815 30.721 1.00 88.50 103 SER A CA 1
ATOM 838 C C . SER A 1 103 ? -9.047 -22.177 29.285 1.00 88.50 103 SER A C 1
ATOM 840 O O . SER A 1 103 ? -10.129 -21.803 28.833 1.00 88.50 103 SER A O 1
ATOM 842 N N . GLY A 1 104 ? -8.161 -22.856 28.550 1.00 84.44 104 GLY A N 1
ATOM 843 C CA . GLY A 1 104 ? -8.321 -23.101 27.117 1.00 84.44 104 GLY A CA 1
ATOM 844 C C . GLY A 1 104 ? -7.826 -21.965 26.218 1.00 84.44 104 GLY A C 1
ATOM 845 O O . GLY A 1 104 ? -7.979 -22.036 25.002 1.00 84.44 104 GLY A O 1
ATOM 846 N N . ARG A 1 105 ? -7.250 -20.900 26.794 1.00 83.31 105 ARG A N 1
ATOM 847 C CA . ARG A 1 105 ? -6.677 -19.765 26.054 1.00 83.31 105 ARG A CA 1
ATOM 848 C C . ARG A 1 105 ? -5.163 -19.714 26.239 1.00 83.31 105 ARG A C 1
ATOM 850 O O . ARG A 1 105 ? -4.676 -19.828 27.360 1.00 83.31 105 ARG A O 1
ATOM 857 N N . GLY A 1 106 ? -4.438 -19.487 25.144 1.00 80.00 106 GLY A N 1
ATOM 858 C CA . GLY A 1 106 ? -2.974 -19.422 25.139 1.00 80.00 106 GLY A CA 1
ATOM 859 C C . GLY A 1 106 ? -2.295 -20.796 25.237 1.00 80.00 106 GLY A C 1
ATOM 860 O O . GLY A 1 106 ? -2.968 -21.823 25.122 1.00 80.00 106 GLY A O 1
ATOM 861 N N . PRO A 1 107 ? -0.964 -20.832 25.418 1.00 82.88 107 PRO A N 1
ATOM 862 C CA . PRO A 1 107 ? -0.203 -22.073 25.520 1.00 82.88 107 PRO A CA 1
ATOM 863 C C . PRO A 1 107 ? -0.687 -22.941 26.687 1.00 82.88 107 PRO A C 1
ATOM 865 O O . PRO A 1 107 ? -0.821 -22.458 27.810 1.00 82.88 107 PRO A O 1
ATOM 868 N N . ILE A 1 108 ? -0.955 -24.212 26.397 1.00 85.50 108 ILE A N 1
ATOM 869 C CA . ILE A 1 108 ? -1.216 -25.243 27.404 1.00 85.50 108 ILE A CA 1
ATOM 870 C C . ILE A 1 108 ? 0.117 -25.776 27.935 1.00 85.50 108 ILE A C 1
ATOM 872 O O . ILE A 1 108 ? 1.069 -25.914 27.165 1.00 85.50 108 ILE A O 1
ATOM 876 N N . ASP A 1 109 ? 0.162 -26.055 29.235 1.00 86.06 109 ASP A N 1
ATOM 877 C CA . ASP A 1 109 ? 1.288 -26.710 29.902 1.00 86.06 109 ASP A CA 1
ATOM 878 C C . ASP A 1 109 ? 1.433 -28.167 29.425 1.00 86.06 109 ASP A C 1
ATOM 880 O O . ASP A 1 109 ? 0.431 -28.838 29.150 1.00 86.06 109 ASP A O 1
ATOM 884 N N . ASP A 1 110 ? 2.662 -28.671 29.337 1.00 87.12 110 ASP A N 1
ATOM 885 C CA . ASP A 1 110 ? 2.924 -30.010 28.805 1.00 87.12 110 ASP A CA 1
ATOM 886 C C . ASP A 1 110 ? 2.399 -31.116 29.735 1.00 87.12 110 ASP A C 1
ATOM 888 O O . ASP A 1 110 ? 1.901 -32.123 29.227 1.00 87.12 110 ASP A O 1
ATOM 892 N N . SER A 1 111 ? 2.385 -30.912 31.065 1.00 83.31 111 SER A N 1
ATOM 893 C CA . SER A 1 111 ? 1.791 -31.895 31.993 1.00 83.31 111 SER A CA 1
ATOM 894 C C . SER A 1 111 ? 0.280 -32.053 31.791 1.00 83.31 111 SER A C 1
ATOM 896 O O . SER A 1 111 ? -0.243 -33.141 31.990 1.00 83.31 111 SER A O 1
ATOM 898 N N . ILE A 1 112 ? -0.435 -30.997 31.369 1.00 84.38 112 ILE A N 1
ATOM 899 C CA . ILE A 1 112 ? -1.876 -31.080 31.059 1.00 84.38 112 ILE A CA 1
ATOM 900 C C . ILE A 1 112 ? -2.076 -31.709 29.675 1.00 84.38 112 ILE A C 1
ATOM 902 O O . ILE A 1 112 ? -2.959 -32.541 29.489 1.00 84.38 112 ILE A O 1
ATOM 906 N N . ARG A 1 113 ? -1.244 -31.323 28.697 1.00 85.81 113 ARG A N 1
ATOM 907 C CA . ARG A 1 113 ? -1.327 -31.814 27.314 1.00 85.81 113 ARG A CA 1
ATOM 908 C C . ARG A 1 113 ? -1.120 -33.325 27.213 1.00 85.81 113 ARG A C 1
ATOM 910 O O . ARG A 1 113 ? -1.803 -33.963 26.419 1.00 85.81 113 ARG A O 1
ATOM 917 N N . ASN A 1 114 ? -0.166 -33.858 27.970 1.00 85.62 114 ASN A N 1
ATOM 918 C CA . ASN A 1 114 ? 0.240 -35.262 27.907 1.00 85.62 114 ASN A CA 1
ATOM 919 C C . ASN A 1 114 ? -0.341 -36.101 29.057 1.00 85.62 114 ASN A C 1
ATOM 921 O O . ASN A 1 114 ? 0.092 -37.236 29.252 1.00 85.62 114 ASN A O 1
ATOM 925 N N . HIS A 1 115 ? -1.282 -35.555 29.836 1.00 85.12 115 HIS A N 1
ATOM 926 C CA . HIS A 1 115 ? -1.906 -36.305 30.919 1.00 85.12 115 HIS A CA 1
ATOM 927 C C . HIS A 1 115 ? -2.706 -37.488 30.342 1.00 85.12 115 HIS A C 1
ATOM 929 O O . HIS A 1 115 ? -3.445 -37.276 29.379 1.00 85.12 115 HIS A O 1
ATOM 935 N N . PRO A 1 116 ? -2.601 -38.705 30.912 1.00 85.56 116 PRO A N 1
ATOM 936 C CA . PRO A 1 116 ? -3.338 -39.873 30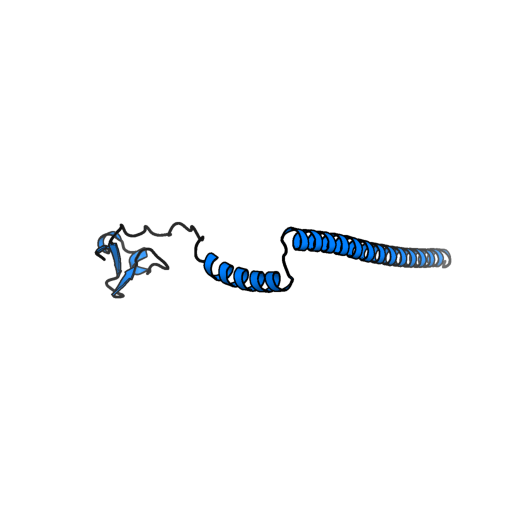.426 1.00 85.56 116 PRO A CA 1
ATOM 937 C C . PRO A 1 116 ? -4.853 -39.644 30.387 1.00 85.56 116 PRO A C 1
ATOM 939 O O . PRO A 1 116 ? -5.490 -39.942 29.383 1.00 85.56 116 PRO A O 1
ATOM 942 N N . ASP A 1 117 ? -5.386 -39.028 31.446 1.00 86.19 117 ASP A N 1
ATOM 943 C CA . ASP A 1 117 ? -6.798 -38.668 31.580 1.00 86.19 117 ASP A CA 1
ATOM 944 C C . ASP A 1 117 ? -6.924 -37.157 31.799 1.00 86.19 117 ASP A C 1
ATOM 946 O O . ASP A 1 117 ? -6.923 -36.691 32.937 1.00 86.19 117 ASP A O 1
ATOM 950 N N . PRO A 1 118 ? -6.969 -36.331 30.745 1.00 80.38 118 PRO A N 1
ATOM 951 C CA . PRO A 1 118 ? -6.994 -34.879 30.908 1.00 80.38 118 PRO A CA 1
ATOM 952 C C . PRO A 1 118 ? -8.258 -34.393 31.627 1.00 80.38 118 PRO A C 1
ATOM 954 O O . PRO A 1 118 ? -8.229 -33.359 32.295 1.00 80.38 118 PRO A O 1
ATOM 957 N N . ASP A 1 119 ? -9.345 -35.164 31.554 1.00 85.31 119 ASP A N 1
ATOM 958 C CA . ASP A 1 119 ? -10.607 -34.820 32.198 1.00 85.31 119 ASP A CA 1
ATOM 959 C C . ASP A 1 119 ? -10.537 -34.857 33.731 1.00 85.31 119 ASP A C 1
ATOM 961 O O . ASP A 1 119 ? -11.261 -34.117 34.400 1.00 85.31 119 ASP A O 1
ATOM 965 N N . SER A 1 120 ? -9.615 -35.639 34.307 1.00 87.06 120 SER A N 1
ATOM 966 C CA . SER A 1 120 ? -9.394 -35.673 35.759 1.00 87.06 120 SER A CA 1
ATOM 967 C C . SER A 1 120 ? -8.773 -34.381 36.295 1.00 87.06 120 SER A C 1
ATOM 969 O O . SER A 1 120 ?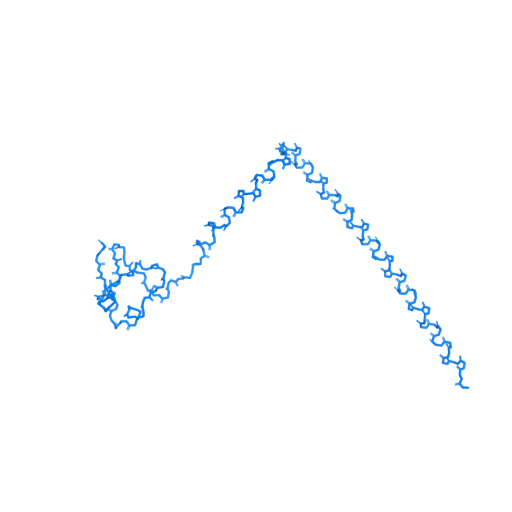 -8.754 -34.157 37.503 1.00 87.06 120 SER A O 1
ATOM 971 N N . LEU A 1 121 ? -8.236 -33.542 35.407 1.00 88.69 121 LEU A N 1
ATOM 972 C CA . LEU A 1 121 ? -7.630 -32.262 35.750 1.00 88.69 121 LEU A CA 1
ATOM 973 C C . LEU A 1 121 ? -8.653 -31.118 35.734 1.00 88.69 121 LEU A C 1
ATOM 975 O O . LEU A 1 121 ? -8.281 -29.981 36.021 1.00 88.69 121 LEU A O 1
ATOM 979 N N . LEU A 1 122 ? -9.921 -31.362 35.378 1.00 91.62 122 LEU A N 1
ATOM 980 C CA . LEU A 1 122 ? -10.938 -30.311 35.369 1.00 91.62 122 LEU A CA 1
ATOM 981 C C . LEU A 1 122 ? -11.315 -29.900 36.792 1.00 91.62 122 LEU A C 1
ATOM 983 O O . LEU A 1 122 ? -11.795 -30.704 37.585 1.00 91.62 122 LEU A O 1
ATOM 987 N N . ILE A 1 123 ? -11.197 -28.605 37.056 1.00 91.25 123 ILE A N 1
ATOM 988 C CA . ILE A 1 123 ? -11.737 -27.948 38.243 1.00 91.25 123 ILE A CA 1
ATOM 989 C C . ILE A 1 123 ? -12.787 -26.918 37.835 1.00 91.25 123 ILE A C 1
ATOM 991 O O . ILE A 1 123 ? -12.704 -26.323 36.751 1.00 91.25 123 ILE A O 1
ATOM 995 N N . ASP A 1 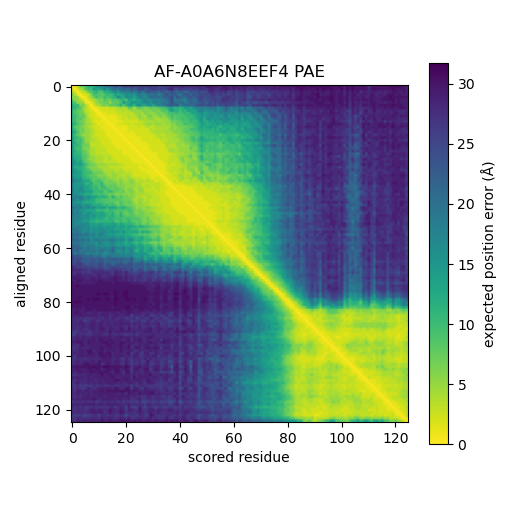124 ? -13.754 -26.692 38.717 1.00 88.00 124 ASP A N 1
ATOM 996 C CA . ASP A 1 124 ? -14.718 -25.606 38.569 1.00 88.00 124 ASP A CA 1
ATOM 997 C C . ASP A 1 124 ? -14.031 -24.246 38.805 1.00 88.00 124 ASP A C 1
ATOM 999 O O . ASP A 1 124 ? -13.024 -24.148 39.516 1.00 88.00 124 ASP A O 1
ATOM 1003 N N . LYS A 1 125 ? -14.519 -23.212 38.111 1.00 71.06 125 LYS A N 1
ATOM 1004 C CA . LYS A 1 125 ? -13.965 -21.850 38.139 1.00 71.06 125 LYS A CA 1
ATOM 1005 C C . LYS A 1 125 ? -14.321 -21.049 39.377 1.00 71.06 125 LYS A C 1
ATOM 1007 O O . LYS A 1 125 ? -15.460 -21.181 39.865 1.00 71.06 125 LYS A O 1
#

Mean predicted aligned error: 17.3 Å